Protein AF-A0A661L3A5-F1 (afdb_monomer)

Sequence (69 aa):
VPDYALVMGNPAKVVGWVCECGNRIVFHEGDSNGICKECRKVYSKRNAGVTLANLPTKPPAEQKVRVIP

Mean predicted aligned error: 8.67 Å

pLDDT: mean 82.4, std 16.17, range [42.88, 95.31]

Nearest PDB structures (foldseek):
  8qx8-assembly1_B  TM=4.571E-01  e=7.307E+00  Saccharomyces cerevisiae

Solvent-accessible surface area (backbone atoms only — not comparable to full-atom values): 4420 Å² total; per-residue (Å²): 131,47,53,50,52,38,66,51,74,86,80,69,40,79,80,49,40,37,38,98,87,73,43,61,42,49,61,52,91,94,48,52,50,25,40,23,83,88,81,64,47,38,28,31,58,52,97,80,33,49,42,78,65,54,86,74,78,75,78,69,76,88,72,67,82,73,79,72,132

Foldseek 3Di:
DFPQFDWDDVVIDGPAGADPVRAGWDDDVPDQWTAGPPPRFIWGADPRHIGGPDDPDDDCPVPDPPPPD

Secondary structure (DSSP, 8-state):
--TTEEEETTTTEEEEEB-TTSSBEEEPTT-SEEEETTT--EEEEETTEEEESS-----GGGS------

Structure (mmCIF, N/CA/C/O backbone):
data_AF-A0A661L3A5-F1
#
_entry.id   AF-A0A661L3A5-F1
#
loop_
_atom_site.group_PDB
_atom_site.id
_atom_site.type_symbol
_atom_site.label_atom_id
_atom_site.label_alt_id
_atom_site.label_comp_id
_atom_site.label_asym_id
_atom_site.label_entity_id
_atom_site.label_seq_id
_atom_site.pdbx_PDB_ins_code
_atom_site.Cartn_x
_atom_site.Cartn_y
_atom_site.Cartn_z
_atom_site.occupancy
_atom_site.B_iso_or_equiv
_atom_site.auth_seq_id
_atom_site.auth_comp_id
_atom_site.auth_asym_id
_atom_site.auth_atom_id
_atom_site.pdbx_PDB_model_num
ATOM 1 N N . VAL A 1 1 ? 1.093 -11.488 -5.530 1.00 83.69 1 VAL A N 1
ATOM 2 C CA . VAL A 1 1 ? 1.123 -10.030 -5.261 1.00 83.69 1 VAL A CA 1
ATOM 3 C C . VAL A 1 1 ? 1.282 -9.856 -3.759 1.00 83.69 1 VAL A C 1
ATOM 5 O O . VAL A 1 1 ? 0.559 -10.560 -3.068 1.00 83.69 1 VAL A O 1
ATOM 8 N N . PRO A 1 2 ? 2.234 -9.047 -3.256 1.00 90.38 2 PRO A N 1
ATOM 9 C CA . PRO A 1 2 ? 2.438 -8.877 -1.815 1.00 90.38 2 PRO A CA 1
ATOM 10 C C . PRO A 1 2 ? 1.211 -8.280 -1.120 1.00 90.38 2 PRO A C 1
ATOM 12 O O . PRO A 1 2 ? 0.468 -7.514 -1.738 1.00 90.38 2 PRO A O 1
ATOM 15 N N . ASP A 1 3 ? 1.038 -8.576 0.166 1.00 91.19 3 ASP A N 1
ATOM 16 C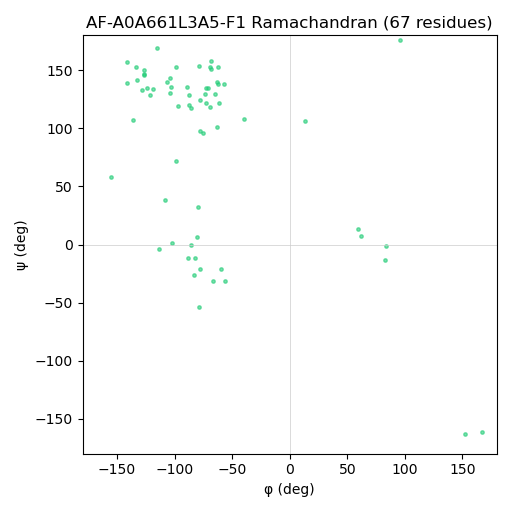 CA . ASP A 1 3 ? -0.057 -8.013 0.956 1.00 91.19 3 ASP A CA 1
ATOM 17 C C . ASP A 1 3 ? -0.017 -6.485 0.942 1.00 91.19 3 ASP A C 1
ATOM 19 O O . ASP A 1 3 ? 1.048 -5.870 1.045 1.00 91.19 3 ASP A O 1
ATOM 23 N N . TYR A 1 4 ? -1.197 -5.876 0.802 1.00 92.44 4 TYR A N 1
ATOM 24 C CA . TYR A 1 4 ? -1.393 -4.425 0.724 1.00 92.44 4 TYR A CA 1
ATOM 25 C C . TYR A 1 4 ? -0.713 -3.740 -0.477 1.00 92.44 4 TYR A C 1
ATOM 27 O O . TYR A 1 4 ? -0.706 -2.510 -0.542 1.00 92.44 4 TYR A O 1
ATOM 35 N N . ALA A 1 5 ? -0.140 -4.478 -1.436 1.00 94.12 5 ALA A N 1
ATOM 36 C CA . ALA A 1 5 ? 0.497 -3.886 -2.609 1.00 94.12 5 ALA A CA 1
ATOM 37 C C . ALA A 1 5 ? -0.539 -3.347 -3.606 1.00 94.12 5 ALA A C 1
ATOM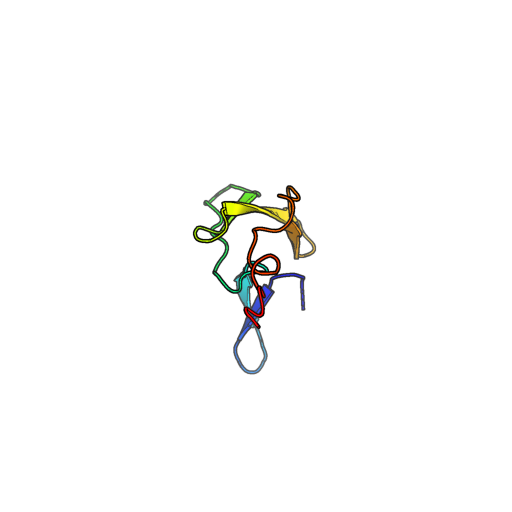 39 O O . ALA A 1 5 ? -1.438 -4.060 -4.050 1.00 94.12 5 ALA A O 1
ATOM 40 N N . LEU A 1 6 ? -0.355 -2.097 -4.027 1.00 93.38 6 LEU A N 1
ATOM 41 C CA . LEU A 1 6 ? -1.064 -1.527 -5.167 1.00 93.38 6 LEU A CA 1
ATOM 42 C C . LEU A 1 6 ? -0.302 -1.873 -6.441 1.00 93.38 6 LEU A C 1
ATOM 44 O O . LEU A 1 6 ? 0.844 -1.448 -6.608 1.00 93.38 6 LEU A O 1
ATOM 48 N N . VAL A 1 7 ? -0.935 -2.630 -7.334 1.00 94.62 7 VAL A N 1
ATOM 49 C CA . VAL A 1 7 ? -0.326 -3.104 -8.580 1.00 94.62 7 VAL A CA 1
ATOM 50 C C . VAL A 1 7 ? -1.104 -2.564 -9.772 1.00 94.62 7 VAL A C 1
ATOM 52 O O . VAL A 1 7 ? -2.330 -2.611 -9.778 1.00 94.62 7 VAL A O 1
ATOM 55 N N . MET A 1 8 ? -0.401 -2.040 -10.774 1.00 94.12 8 MET A N 1
ATOM 56 C CA . MET A 1 8 ? -1.003 -1.475 -11.986 1.00 94.12 8 MET A CA 1
ATOM 57 C C . MET A 1 8 ? -0.175 -1.817 -13.234 1.00 94.12 8 MET A C 1
ATOM 59 O O . MET A 1 8 ? 1.027 -2.072 -13.134 1.00 94.12 8 MET A O 1
ATOM 63 N N . GLY A 1 9 ? -0.813 -1.785 -14.410 1.00 95.00 9 GLY A N 1
ATOM 64 C CA . GLY A 1 9 ? -0.176 -1.959 -15.725 1.00 95.00 9 GLY A CA 1
ATOM 65 C C . GLY A 1 9 ? -0.229 -3.380 -16.302 1.00 95.00 9 GLY A C 1
ATOM 66 O O . GLY A 1 9 ? -0.710 -4.311 -15.659 1.00 95.00 9 GLY A O 1
ATOM 67 N N . ASN A 1 10 ? 0.280 -3.533 -17.529 1.00 93.88 10 ASN A N 1
ATOM 68 C CA . ASN A 1 10 ? 0.454 -4.811 -18.225 1.00 93.88 10 ASN A CA 1
ATOM 69 C C . ASN A 1 10 ? 1.845 -4.849 -18.907 1.00 93.88 10 ASN A C 1
ATOM 71 O O . ASN A 1 10 ? 2.030 -4.131 -19.891 1.00 93.88 10 ASN A O 1
ATOM 75 N N . PRO A 1 11 ? 2.829 -5.625 -18.402 1.00 91.94 11 PRO A N 1
ATOM 76 C CA . PRO A 1 11 ? 2.762 -6.467 -17.207 1.00 91.94 11 PRO A CA 1
ATOM 77 C C . PRO A 1 11 ? 2.656 -5.636 -15.919 1.00 91.94 11 PRO A C 1
ATOM 79 O O . PRO A 1 11 ? 3.124 -4.499 -15.844 1.00 91.94 11 PRO A O 1
ATOM 82 N N . ALA A 1 12 ? 2.023 -6.211 -14.901 1.00 95.31 12 ALA A N 1
ATOM 83 C CA . ALA A 1 12 ? 1.663 -5.503 -13.680 1.00 95.31 12 ALA A CA 1
ATOM 84 C C . ALA A 1 12 ? 2.890 -5.217 -12.789 1.00 95.31 12 ALA A C 1
ATOM 86 O O . ALA A 1 12 ? 3.721 -6.099 -12.556 1.00 95.31 12 ALA A O 1
ATOM 87 N N . LYS A 1 13 ? 3.000 -3.990 -12.266 1.00 94.31 13 LYS A N 1
ATOM 88 C CA . LYS A 1 13 ? 4.085 -3.547 -11.371 1.00 94.31 13 LYS A CA 1
ATOM 89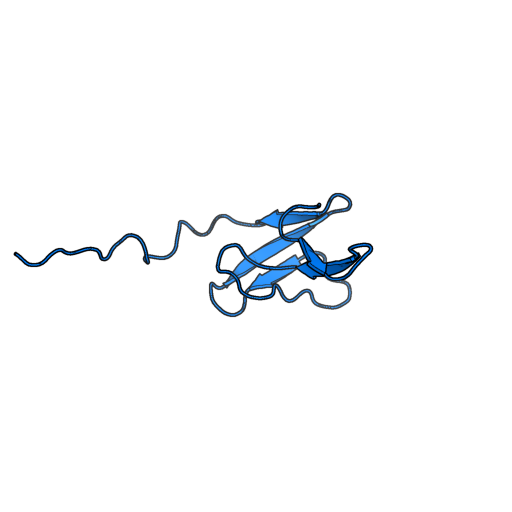 C C . LYS A 1 13 ? 3.530 -2.947 -10.083 1.00 94.31 13 LYS A C 1
ATOM 91 O O . LYS A 1 13 ? 2.483 -2.304 -10.098 1.00 94.31 13 LYS A O 1
ATOM 96 N N . VAL A 1 14 ? 4.244 -3.137 -8.972 1.00 93.19 14 VAL A N 1
ATOM 97 C CA . VAL A 1 14 ? 3.899 -2.521 -7.681 1.00 93.19 14 VAL A CA 1
ATOM 98 C C . VAL A 1 14 ? 4.222 -1.027 -7.735 1.00 93.19 14 VAL A C 1
ATOM 100 O O . VAL A 1 14 ? 5.369 -0.651 -7.965 1.00 93.19 14 VAL A O 1
ATOM 103 N N . VAL A 1 15 ? 3.220 -0.180 -7.504 1.00 93.44 15 VAL A N 1
ATOM 104 C CA . VAL A 1 15 ? 3.325 1.294 -7.541 1.00 93.44 15 VAL A CA 1
ATOM 105 C C . VAL A 1 15 ? 3.115 1.947 -6.166 1.00 93.44 15 VAL A C 1
ATOM 107 O O . VAL A 1 15 ? 3.232 3.167 -6.008 1.00 93.44 15 VAL A O 1
ATOM 110 N N . GLY A 1 16 ? 2.787 1.155 -5.143 1.00 92.69 16 GLY A N 1
ATOM 111 C CA . GLY A 1 16 ? 2.608 1.646 -3.780 1.00 92.69 16 GLY A CA 1
ATOM 112 C C . GLY A 1 16 ? 1.939 0.638 -2.856 1.00 92.69 16 GLY A C 1
ATOM 113 O O . GLY A 1 16 ? 1.886 -0.552 -3.156 1.00 92.69 16 GLY A O 1
ATOM 114 N N . TRP A 1 17 ? 1.411 1.149 -1.742 1.00 94.44 17 TRP A N 1
ATOM 115 C CA . TRP A 1 17 ? 0.764 0.359 -0.698 1.00 94.44 17 TRP A CA 1
ATOM 116 C C . TRP A 1 17 ? -0.566 0.985 -0.284 1.00 94.44 17 TRP A C 1
ATOM 118 O O . TRP A 1 17 ? -0.686 2.214 -0.203 1.00 94.44 17 TRP A O 1
ATOM 128 N N . VAL A 1 18 ? -1.556 0.141 -0.020 1.00 94.56 18 VAL A N 1
ATOM 129 C CA . VAL A 1 18 ? -2.936 0.531 0.274 1.00 94.56 18 VAL A CA 1
ATOM 130 C C . VAL A 1 18 ? -3.390 -0.135 1.563 1.00 94.56 18 VAL A C 1
ATOM 132 O O . VAL A 1 18 ? -3.179 -1.318 1.774 1.00 94.56 18 VAL A O 1
ATOM 135 N N . CYS A 1 19 ? -4.000 0.654 2.435 1.00 93.81 19 CYS A N 1
ATOM 136 C CA . CYS A 1 19 ? -4.595 0.234 3.691 1.00 93.81 19 CYS A CA 1
ATOM 137 C C . CYS A 1 19 ? -5.834 -0.630 3.434 1.00 93.81 19 CYS A C 1
ATOM 139 O O . CYS A 1 19 ? -6.499 -0.489 2.412 1.00 93.81 19 CYS A O 1
ATOM 141 N N . GLU A 1 20 ? -6.232 -1.442 4.408 1.00 91.44 20 GLU A N 1
ATOM 142 C CA . GLU A 1 20 ? -7.499 -2.188 4.343 1.00 91.44 20 GLU A CA 1
ATOM 143 C C . GLU A 1 20 ? -8.745 -1.288 4.228 1.00 91.44 20 GLU A C 1
ATOM 145 O O . GLU A 1 20 ? -9.778 -1.737 3.749 1.00 91.44 20 GLU A O 1
ATOM 150 N N . CYS A 1 21 ? -8.659 -0.006 4.611 1.00 91.31 21 CYS A N 1
ATOM 151 C CA . CYS A 1 21 ? -9.734 0.963 4.372 1.00 91.31 21 CYS A CA 1
ATOM 152 C C . CYS A 1 21 ? -9.746 1.535 2.939 1.00 91.31 21 CYS A C 1
ATOM 154 O O . CYS A 1 21 ? -10.476 2.487 2.676 1.00 91.31 21 CYS A O 1
ATOM 156 N N . GLY A 1 22 ? -8.899 1.028 2.038 1.00 92.06 22 GLY A N 1
ATOM 157 C CA . GLY A 1 22 ? -8.819 1.442 0.632 1.00 92.06 22 GLY A CA 1
ATOM 158 C C . GLY A 1 22 ? -7.961 2.682 0.360 1.00 92.06 22 GLY A C 1
ATOM 159 O O . GLY A 1 22 ? -7.786 3.063 -0.793 1.00 92.06 22 GLY A O 1
ATOM 160 N N . ASN A 1 23 ? -7.386 3.306 1.391 1.00 94.75 23 ASN A N 1
ATOM 161 C CA . ASN A 1 23 ? -6.595 4.533 1.253 1.00 94.75 23 ASN A CA 1
ATOM 162 C C . ASN A 1 23 ? -5.087 4.264 1.226 1.00 94.75 23 ASN A C 1
ATOM 164 O O . ASN A 1 23 ? -4.607 3.295 1.811 1.00 94.75 23 ASN A O 1
ATOM 168 N N . ARG A 1 24 ? -4.310 5.141 0.581 1.00 93.69 24 ARG A N 1
ATOM 169 C CA . ARG A 1 24 ? -2.851 4.979 0.453 1.00 93.69 24 ARG A CA 1
ATOM 170 C C . ARG A 1 24 ? -2.158 4.996 1.822 1.00 93.69 24 ARG A C 1
ATOM 172 O O . ARG A 1 24 ? -2.461 5.831 2.676 1.00 93.69 24 ARG A O 1
ATOM 179 N N . ILE A 1 25 ? -1.192 4.100 2.006 1.00 94.38 25 ILE A N 1
ATOM 180 C CA . ILE A 1 25 ? -0.295 4.105 3.167 1.00 94.38 25 ILE A CA 1
ATOM 181 C C . ILE A 1 25 ? 0.892 5.012 2.843 1.00 94.38 25 ILE A C 1
ATOM 183 O O . ILE A 1 25 ? 1.527 4.862 1.794 1.00 94.38 25 ILE A O 1
ATOM 187 N N . VAL A 1 26 ? 1.191 5.957 3.731 1.00 92.75 26 VAL A N 1
ATOM 188 C CA . VAL A 1 26 ? 2.337 6.858 3.580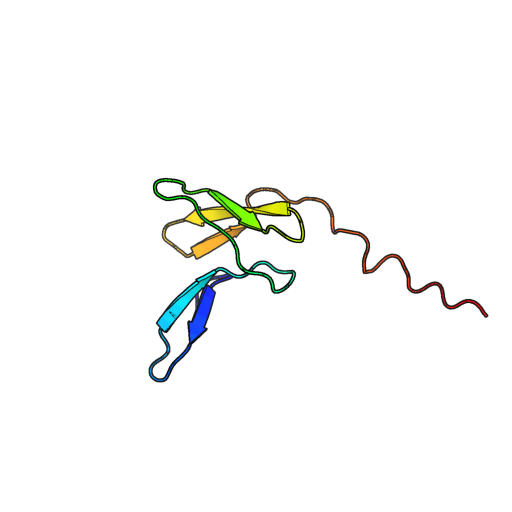 1.00 92.75 26 VAL A CA 1
ATOM 189 C C . VAL A 1 26 ? 3.502 6.305 4.388 1.00 92.75 26 VAL A C 1
ATOM 191 O O . VAL A 1 26 ? 3.385 6.174 5.602 1.00 92.75 26 VAL A O 1
ATOM 194 N N . PHE A 1 27 ? 4.601 5.988 3.705 1.00 91.12 27 PHE A N 1
ATOM 195 C CA . PHE A 1 27 ? 5.892 5.651 4.305 1.00 91.12 27 PHE A CA 1
ATOM 196 C C . PHE A 1 27 ? 6.815 6.857 4.153 1.00 91.12 27 PHE A C 1
ATOM 198 O O . PHE A 1 27 ? 6.913 7.405 3.052 1.00 91.12 27 PHE A O 1
ATOM 205 N N . HIS A 1 28 ? 7.455 7.275 5.241 1.00 87.50 28 HIS A N 1
ATOM 206 C CA . HIS A 1 28 ? 8.484 8.308 5.189 1.00 87.50 28 HIS A CA 1
ATOM 207 C C . HIS A 1 28 ? 9.806 7.709 4.695 1.00 87.50 28 HIS A C 1
ATOM 209 O O . HIS A 1 28 ? 10.041 6.505 4.793 1.00 87.50 28 HIS A O 1
ATOM 215 N N . GLU A 1 29 ? 10.649 8.540 4.088 1.00 85.06 29 GLU A N 1
ATOM 216 C CA . GLU A 1 29 ? 11.941 8.098 3.568 1.00 85.06 29 GLU A CA 1
ATOM 217 C C . GLU A 1 29 ? 12.846 7.640 4.718 1.00 85.06 29 GLU A C 1
ATOM 219 O O . GLU A 1 29 ? 12.981 8.335 5.719 1.00 85.06 29 GLU A O 1
ATOM 224 N N . GLY A 1 30 ? 13.424 6.443 4.597 1.00 82.81 30 GLY A N 1
ATOM 225 C CA . GLY A 1 30 ? 14.207 5.813 5.667 1.00 82.81 30 GLY A CA 1
ATOM 226 C C . GLY A 1 30 ? 13.381 5.071 6.726 1.00 82.81 30 GLY A C 1
ATOM 227 O O . GLY A 1 30 ? 13.943 4.241 7.439 1.00 82.81 30 GLY A O 1
ATOM 228 N N . ASP A 1 31 ? 12.060 5.268 6.777 1.00 83.69 31 ASP A N 1
ATOM 229 C CA . ASP A 1 31 ? 11.194 4.591 7.742 1.00 83.69 31 ASP A CA 1
ATOM 230 C C . ASP A 1 31 ? 10.667 3.254 7.207 1.00 83.69 31 ASP A C 1
ATOM 232 O O . ASP A 1 31 ? 10.163 3.126 6.086 1.00 83.69 31 ASP A O 1
ATOM 236 N N . SER A 1 32 ? 10.709 2.234 8.063 1.00 89.44 32 SER A N 1
ATOM 237 C CA . SER A 1 32 ? 10.023 0.962 7.826 1.00 89.44 32 SER A CA 1
ATOM 238 C C . SER A 1 32 ? 8.545 1.021 8.206 1.00 89.44 32 SER A C 1
A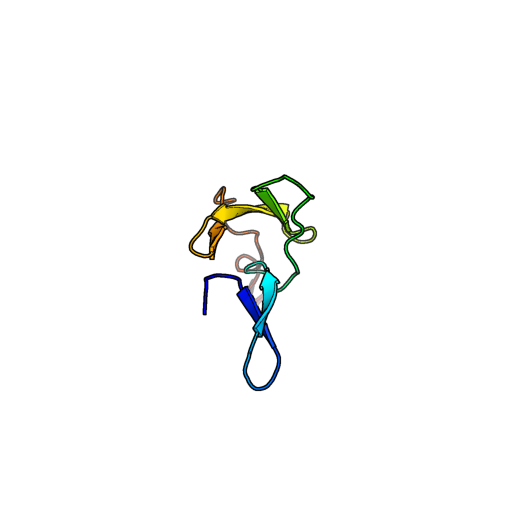TOM 240 O O . SER A 1 32 ? 7.793 0.125 7.835 1.00 89.44 32 SER A O 1
ATOM 242 N N . ASN A 1 33 ? 8.095 2.065 8.903 1.00 90.62 33 ASN A N 1
ATOM 243 C CA . ASN A 1 33 ? 6.711 2.214 9.330 1.00 90.62 33 ASN A CA 1
ATOM 244 C C . ASN A 1 33 ? 5.964 3.228 8.461 1.00 90.62 33 ASN A C 1
ATOM 246 O O . ASN A 1 33 ? 6.506 4.246 8.040 1.00 90.62 33 ASN A O 1
ATOM 250 N N . GLY A 1 34 ? 4.697 2.941 8.198 1.00 93.06 34 GLY A N 1
ATOM 251 C CA . GLY A 1 34 ? 3.806 3.800 7.439 1.00 93.06 34 GLY A CA 1
ATOM 252 C C . GLY A 1 34 ? 2.462 3.948 8.129 1.00 93.06 34 GLY A C 1
ATOM 253 O O . GLY A 1 34 ? 2.029 3.070 8.875 1.00 93.06 34 GLY A O 1
ATOM 254 N N . ILE A 1 35 ? 1.793 5.071 7.887 1.00 92.06 35 ILE A N 1
ATOM 255 C CA . ILE A 1 35 ? 0.509 5.396 8.514 1.00 92.06 35 ILE A CA 1
ATOM 256 C C . ILE A 1 35 ? -0.525 5.669 7.423 1.00 92.06 35 ILE A C 1
ATOM 258 O O . ILE A 1 35 ? -0.267 6.386 6.452 1.00 92.06 35 ILE A O 1
ATOM 262 N N . CYS A 1 36 ? -1.71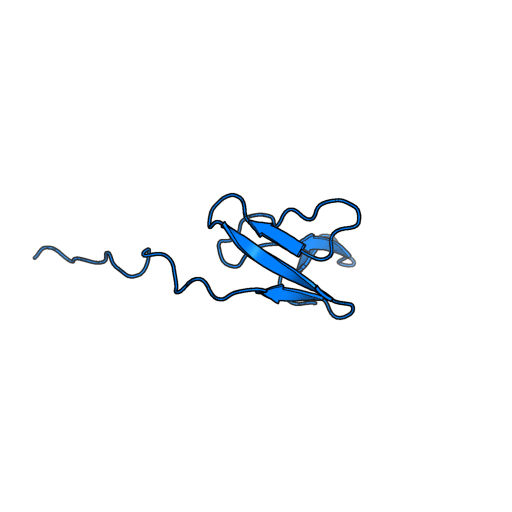9 5.103 7.584 1.00 93.31 36 CYS A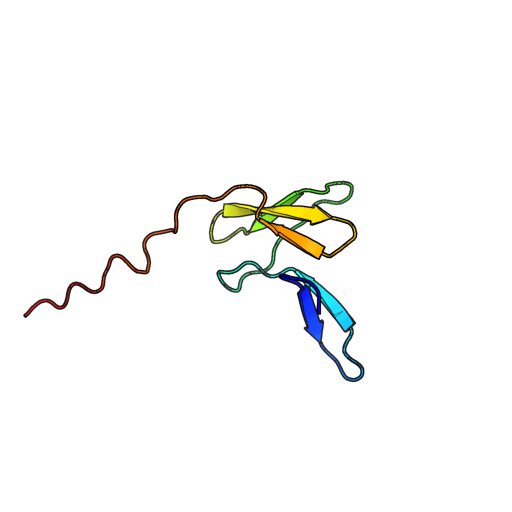 N 1
ATOM 263 C CA . CYS A 1 36 ? -2.880 5.510 6.803 1.00 93.31 36 CYS A CA 1
ATOM 264 C C . CYS A 1 36 ? -3.443 6.819 7.369 1.00 93.31 36 CYS A C 1
ATOM 266 O O . CYS A 1 36 ? -3.792 6.879 8.547 1.00 93.31 36 CYS A O 1
ATOM 268 N N . LYS A 1 37 ? -3.571 7.861 6.544 1.00 89.81 37 LYS A N 1
ATOM 269 C CA . LYS A 1 37 ? -4.090 9.159 7.006 1.00 89.81 37 LYS A CA 1
ATOM 270 C C . LYS A 1 37 ? -5.569 9.109 7.415 1.00 89.81 37 LYS A C 1
ATOM 272 O O . LYS A 1 37 ? -5.927 9.790 8.365 1.00 89.81 37 LYS A O 1
ATOM 277 N N . GLU A 1 38 ? -6.366 8.245 6.782 1.00 93.00 38 GLU A N 1
ATOM 278 C CA . GLU A 1 38 ? -7.816 8.157 7.018 1.00 93.00 38 GLU A CA 1
ATOM 279 C C . GLU A 1 38 ? -8.185 7.391 8.292 1.00 93.00 38 GLU A C 1
ATOM 281 O O . GLU A 1 38 ? -8.896 7.895 9.152 1.00 93.00 38 GLU A O 1
ATOM 286 N N . CYS A 1 39 ? -7.693 6.159 8.448 1.00 88.69 39 CYS A N 1
ATOM 287 C CA . CYS A 1 39 ? -8.046 5.314 9.597 1.00 88.69 39 CYS A CA 1
ATOM 288 C C . CYS A 1 39 ? -6.955 5.256 10.672 1.00 88.69 39 CYS A C 1
ATOM 290 O O . CYS A 1 39 ? -7.104 4.528 11.651 1.00 88.69 39 CYS A O 1
ATOM 292 N N . ARG A 1 40 ? -5.840 5.975 10.473 1.00 89.81 40 ARG A N 1
ATOM 293 C CA . ARG A 1 40 ? -4.702 6.067 11.406 1.00 89.81 40 ARG A CA 1
ATOM 294 C C . ARG A 1 40 ? -4.014 4.734 11.733 1.00 89.81 40 ARG A C 1
ATOM 296 O O . ARG A 1 40 ? -3.185 4.684 12.637 1.00 89.81 40 ARG A O 1
ATOM 303 N N . LYS A 1 41 ? -4.302 3.672 10.972 1.00 90.38 41 LYS A N 1
ATOM 304 C CA . LYS A 1 41 ? -3.634 2.369 11.079 1.00 90.38 41 LYS A CA 1
ATOM 305 C C . LYS A 1 41 ? -2.152 2.482 10.745 1.00 90.38 41 LYS A C 1
ATOM 307 O O . LYS A 1 41 ? -1.776 3.184 9.803 1.00 90.38 41 LYS A O 1
ATOM 312 N N . VAL A 1 42 ? -1.342 1.766 11.517 1.00 91.94 42 VAL A N 1
ATOM 313 C CA . VAL A 1 42 ? 0.112 1.714 11.363 1.00 91.94 42 VAL A CA 1
ATOM 314 C C . VAL A 1 42 ? 0.491 0.401 10.697 1.00 91.94 42 VAL A C 1
ATOM 316 O O . VAL A 1 42 ? -0.002 -0.667 11.060 1.00 91.94 42 VAL A O 1
ATOM 319 N N . TYR A 1 43 ? 1.384 0.494 9.730 1.00 92.94 43 TYR A N 1
ATOM 320 C CA . TYR A 1 43 ? 1.873 -0.597 8.910 1.00 92.94 43 TYR A CA 1
ATOM 321 C C . TYR A 1 43 ? 3.394 -0.633 8.968 1.00 92.94 43 TYR A C 1
ATOM 323 O O . TYR A 1 43 ? 4.029 0.404 9.115 1.00 92.94 43 TYR A O 1
ATOM 331 N N . SER A 1 44 ? 3.977 -1.816 8.829 1.00 92.69 44 SER A N 1
ATOM 332 C CA . SER A 1 44 ? 5.417 -2.032 8.782 1.00 92.69 44 SER A CA 1
ATOM 333 C C . SER A 1 44 ? 5.784 -2.716 7.471 1.00 92.69 44 SER A C 1
ATOM 335 O O . SER A 1 44 ? 5.180 -3.720 7.088 1.00 92.69 44 SER A O 1
ATOM 337 N N . LYS A 1 45 ? 6.757 -2.154 6.765 1.00 90.12 45 LYS A N 1
ATOM 338 C CA . LYS A 1 45 ? 7.317 -2.662 5.521 1.00 90.12 45 LYS A CA 1
ATOM 339 C C . LYS A 1 45 ? 8.447 -3.630 5.852 1.00 90.12 45 LYS A C 1
ATOM 341 O O . LYS A 1 45 ? 9.439 -3.262 6.476 1.00 90.12 45 LYS A O 1
ATOM 346 N N . ARG A 1 46 ? 8.291 -4.873 5.409 1.00 86.25 46 ARG A N 1
ATOM 347 C CA . ARG A 1 46 ? 9.274 -5.957 5.502 1.00 86.25 46 ARG A CA 1
ATOM 348 C C . ARG A 1 46 ? 9.717 -6.365 4.096 1.00 86.25 46 ARG A C 1
ATOM 350 O O . ARG A 1 46 ? 9.085 -6.005 3.106 1.00 86.25 46 ARG A O 1
ATOM 357 N N . ASN A 1 47 ? 10.768 -7.178 4.002 1.00 80.56 47 ASN A N 1
ATOM 358 C CA . ASN A 1 47 ? 11.291 -7.657 2.714 1.00 80.56 47 ASN A CA 1
ATOM 359 C C . ASN A 1 47 ? 10.233 -8.374 1.851 1.00 80.56 47 ASN A C 1
ATOM 361 O O . ASN A 1 47 ? 10.285 -8.291 0.630 1.00 80.56 47 ASN A O 1
ATOM 365 N N . ALA A 1 48 ? 9.262 -9.048 2.479 1.00 82.31 48 ALA A N 1
ATOM 366 C CA . ALA A 1 48 ? 8.212 -9.800 1.789 1.00 82.31 48 ALA A CA 1
ATOM 367 C C . ALA A 1 48 ? 6.959 -8.973 1.430 1.00 82.31 48 ALA A C 1
ATOM 369 O O . ALA A 1 48 ? 6.110 -9.457 0.684 1.00 82.31 48 ALA A O 1
ATOM 370 N N . GLY A 1 49 ? 6.808 -7.750 1.951 1.00 87.38 49 GLY A N 1
ATOM 371 C CA . GLY A 1 49 ? 5.577 -6.974 1.794 1.00 87.38 49 GLY A CA 1
ATOM 372 C C . GLY A 1 49 ? 5.329 -5.991 2.932 1.00 87.38 49 GLY A C 1
ATOM 373 O O . GLY A 1 49 ? 6.229 -5.672 3.708 1.00 87.38 49 GLY A O 1
ATOM 374 N N . VAL A 1 50 ? 4.095 -5.513 3.046 1.00 92.19 50 VAL A N 1
ATOM 375 C CA . VAL A 1 50 ? 3.663 -4.669 4.161 1.00 92.19 50 VAL A CA 1
ATOM 376 C C . VAL A 1 50 ? 2.771 -5.484 5.089 1.00 92.19 50 VAL A C 1
ATOM 378 O O . VAL A 1 50 ? 1.952 -6.271 4.639 1.00 92.19 50 VAL A O 1
ATOM 381 N N . THR A 1 51 ? 2.935 -5.311 6.396 1.00 92.19 51 THR A N 1
ATOM 382 C CA . THR A 1 51 ? 2.120 -5.966 7.427 1.00 92.19 51 THR A CA 1
ATOM 383 C C . THR A 1 51 ? 1.544 -4.918 8.362 1.00 92.19 51 THR A C 1
ATOM 385 O O . THR A 1 51 ? 2.209 -3.924 8.646 1.00 92.19 51 THR A O 1
ATOM 388 N N . LEU A 1 52 ? 0.338 -5.126 8.881 1.00 90.75 52 LEU A N 1
ATOM 389 C CA . LEU A 1 52 ? -0.225 -4.264 9.918 1.00 90.75 52 LEU A CA 1
ATOM 390 C C . LEU A 1 52 ? 0.666 -4.327 11.179 1.00 90.75 52 LEU A C 1
ATOM 392 O O . LEU A 1 52 ? 0.918 -5.411 11.702 1.00 90.75 52 LEU A O 1
ATOM 396 N N . ALA A 1 53 ? 1.186 -3.184 11.635 1.00 83.69 53 ALA A N 1
ATOM 397 C CA . ALA A 1 53 ? 2.147 -3.110 12.742 1.00 83.69 53 ALA A CA 1
ATOM 398 C C . ALA A 1 53 ? 1.473 -3.121 14.121 1.00 83.69 53 ALA A C 1
ATOM 400 O O . ALA A 1 53 ? 2.074 -3.563 15.089 1.00 83.69 53 ALA A O 1
ATOM 401 N N . ASN A 1 54 ? 0.223 -2.663 14.198 1.00 61.59 54 ASN A N 1
ATOM 402 C CA . ASN A 1 54 ? -0.632 -2.733 15.377 1.00 61.59 54 ASN A CA 1
ATOM 403 C C . ASN A 1 54 ? -2.049 -3.039 14.900 1.00 61.59 54 ASN A C 1
ATOM 405 O O . ASN A 1 54 ? -2.484 -2.445 13.919 1.00 61.59 54 ASN A O 1
ATOM 409 N N . LEU A 1 55 ? -2.780 -3.907 15.595 1.00 54.34 55 LEU A N 1
ATOM 410 C CA . LEU A 1 55 ? -4.236 -3.993 15.484 1.00 54.34 55 LEU A CA 1
ATOM 411 C C . LEU A 1 55 ? -4.844 -2.834 16.292 1.00 54.34 55 LEU A C 1
ATOM 413 O O . LEU A 1 55 ? -5.003 -2.990 17.502 1.00 54.34 55 LEU A O 1
ATOM 417 N N . PRO A 1 56 ? -5.234 -1.679 15.720 1.00 48.28 56 PRO A N 1
ATOM 418 C CA . PRO A 1 56 ? -6.352 -0.975 16.307 1.00 48.28 56 PRO A CA 1
ATOM 419 C C . PRO A 1 56 ? -7.568 -1.849 16.018 1.00 48.28 56 PRO A C 1
ATOM 421 O O . PRO A 1 56 ? -7.882 -2.147 14.859 1.00 48.28 56 PRO A O 1
ATOM 424 N N . THR A 1 57 ? -8.197 -2.317 17.091 1.00 52.28 57 THR A N 1
ATOM 425 C CA . THR A 1 57 ? -9.531 -2.905 17.079 1.00 52.28 57 THR A CA 1
ATOM 426 C C . THR A 1 57 ? -10.399 -2.091 16.121 1.00 52.28 57 THR A C 1
ATOM 428 O O . THR A 1 57 ? -10.668 -0.918 16.351 1.00 52.28 57 THR A O 1
ATOM 431 N N . LYS A 1 58 ? -10.702 -2.688 14.966 1.00 42.88 58 LYS A N 1
ATOM 432 C CA . LYS A 1 58 ? -11.803 -2.361 14.056 1.00 42.88 58 LYS A CA 1
ATOM 433 C C . LYS A 1 58 ? -12.507 -1.008 14.335 1.00 42.88 58 LYS A C 1
ATOM 435 O O . LYS A 1 58 ? -13.296 -0.935 15.274 1.00 42.88 58 LYS A O 1
ATOM 440 N N . PRO A 1 59 ? -12.300 0.053 13.532 1.00 49.59 59 PRO A N 1
ATOM 441 C CA . PRO A 1 59 ? -13.121 1.251 13.657 1.00 49.59 59 PRO A CA 1
ATOM 442 C C . PRO A 1 59 ? -14.580 0.993 13.197 1.00 49.59 59 PRO A C 1
ATOM 444 O O . PRO A 1 59 ? -14.835 0.111 12.374 1.00 49.59 59 PRO A O 1
ATOM 447 N N . PRO A 1 60 ? -15.547 1.754 13.739 1.00 50.66 60 PRO A N 1
ATOM 448 C CA . PRO A 1 60 ? -16.935 1.357 14.033 1.00 50.66 60 PRO A CA 1
ATOM 449 C C . PRO A 1 60 ? -17.912 1.347 12.838 1.00 50.66 60 PRO A C 1
ATOM 451 O O . PRO A 1 60 ? -19.098 1.620 13.006 1.00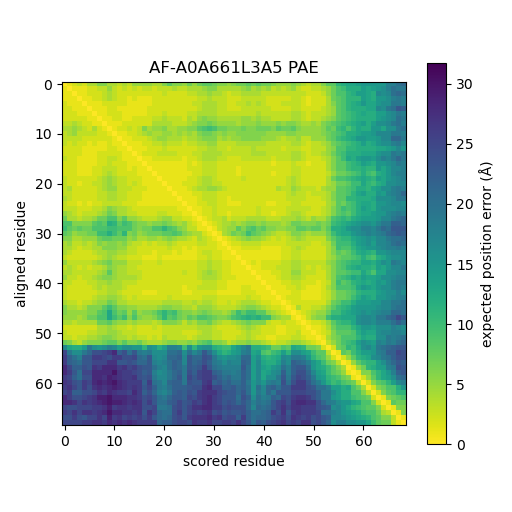 50.66 60 PRO A O 1
ATOM 454 N N . ALA A 1 61 ? -17.464 1.035 11.622 1.00 49.53 61 ALA A N 1
ATOM 455 C CA . ALA A 1 61 ? -18.352 1.047 10.451 1.00 49.53 61 ALA A CA 1
ATOM 456 C C . ALA A 1 61 ? -19.269 -0.191 10.353 1.00 49.53 61 ALA A C 1
ATOM 458 O O . ALA A 1 61 ? -20.340 -0.112 9.765 1.00 49.53 61 ALA A O 1
ATOM 459 N N . GLU A 1 62 ? -18.921 -1.306 11.003 1.00 49.62 62 GLU A N 1
ATOM 460 C CA . GLU A 1 62 ? -19.852 -2.436 11.192 1.00 49.62 62 GLU A CA 1
ATOM 461 C C . GLU A 1 62 ? -20.745 -2.275 12.434 1.00 49.62 62 GLU A C 1
ATOM 463 O O . GLU A 1 62 ? -21.614 -3.103 12.684 1.00 49.62 62 GLU A O 1
ATOM 468 N N . GLN A 1 63 ? -20.600 -1.182 13.192 1.00 57.47 63 GLN A N 1
ATOM 469 C CA . GLN A 1 63 ? -21.418 -0.904 14.373 1.00 57.47 63 GLN A CA 1
ATOM 470 C C . GLN A 1 63 ? -22.414 0.237 14.138 1.00 57.47 63 GLN A C 1
ATOM 472 O O . GLN A 1 63 ? -22.666 1.045 15.028 1.00 57.47 63 GLN A O 1
ATOM 477 N N . LYS A 1 64 ? -23.014 0.319 12.944 1.00 50.09 64 LYS A N 1
ATOM 478 C CA . LYS A 1 64 ? -24.247 1.099 12.758 1.00 50.09 64 LYS A CA 1
ATOM 479 C C . LYS A 1 64 ? -25.096 0.624 11.579 1.00 50.09 64 LYS A C 1
ATOM 481 O O . LYS A 1 64 ? -25.482 1.419 10.735 1.00 50.09 64 LYS A O 1
ATOM 486 N N . VAL A 1 65 ? -25.503 -0.643 11.590 1.00 55.56 65 VAL A N 1
ATOM 487 C CA . VAL A 1 65 ? -26.813 -1.002 11.021 1.00 55.56 65 VAL A CA 1
ATOM 488 C C . VAL A 1 65 ? -27.787 -1.123 12.189 1.00 55.56 65 VAL A C 1
ATOM 490 O O . VAL A 1 65 ? -28.176 -2.2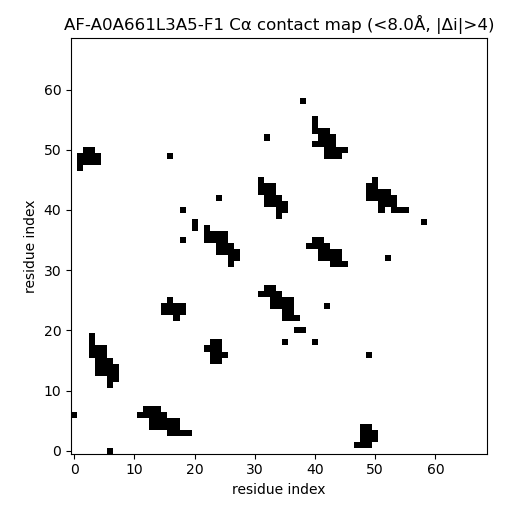05 12.612 1.00 55.56 65 VAL A O 1
ATOM 493 N N . ARG A 1 66 ? -28.147 0.026 12.775 1.00 53.81 66 ARG A N 1
ATOM 494 C CA . ARG A 1 66 ? -29.436 0.115 13.464 1.00 53.81 66 ARG A CA 1
ATOM 495 C C . ARG A 1 66 ? -30.471 0.200 12.353 1.00 53.81 66 ARG A C 1
ATOM 497 O O . ARG A 1 66 ? -30.695 1.282 11.819 1.00 53.81 66 ARG A O 1
ATOM 504 N N . VAL A 1 67 ? -31.042 -0.944 11.992 1.00 65.12 67 VAL A N 1
ATOM 505 C CA . VAL A 1 67 ? -32.366 -0.970 11.374 1.00 65.12 67 VAL A CA 1
ATOM 506 C C . VAL A 1 67 ? -33.297 -0.417 12.453 1.00 65.12 67 VAL A C 1
ATOM 508 O O . VAL A 1 67 ? -33.525 -1.057 13.477 1.00 65.12 67 VAL A O 1
ATOM 511 N N . ILE A 1 68 ? -33.661 0.854 12.322 1.00 58.03 68 ILE A N 1
ATOM 512 C CA . ILE A 1 68 ? -34.782 1.436 13.064 1.00 58.03 68 ILE A CA 1
ATOM 513 C C . ILE A 1 68 ? -36.037 0.802 12.427 1.00 58.03 68 ILE A C 1
ATOM 515 O O . ILE A 1 68 ? -36.014 0.654 11.203 1.00 58.03 68 ILE A O 1
ATOM 519 N N . PRO A 1 69 ? -37.024 0.331 13.219 1.00 66.19 69 PRO A N 1
ATOM 520 C CA . PRO A 1 69 ? -38.125 -0.512 12.737 1.00 66.19 69 PRO A CA 1
ATOM 521 C C . PRO A 1 69 ? -38.927 0.101 11.589 1.00 66.19 69 PRO A C 1
ATOM 523 O O . PRO A 1 69 ? -39.014 1.350 11.527 1.00 66.19 69 PRO A O 1
#

Radius of gyration: 14.83 Å; Cα contacts (8 Å, |Δi|>4): 107; chains: 1; bounding box: 52×19×35 Å